Protein AF-A0A1J7IXM6-F1 (afdb_monomer)

Mean predicted aligned error: 15.99 Å

Radius of gyration: 27.4 Å; Cα contacts (8 Å, |Δi|>4): 32; chains: 1; bounding box: 48×81×47 Å

Nearest PDB structures (foldseek):
  1lrz-assembly1_A  TM=9.694E-01  e=2.453E-01  Staphylococcus aureus

Foldseek 3Di:
DDDDDDDDDDPPDPDPPPPPPDDPVPPVCDLVNLVVVLVVLVVVLVVLVVCCVVVPDDPVSVVSNVVSVVSNVVSVVVSVVNVD

pLDDT: mean 73.06, std 17.32, range [39.91, 93.62]

Structure (mmCIF, N/CA/C/O backbone):
data_AF-A0A1J7IXM6-F1
#
_entry.id   AF-A0A1J7IXM6-F1
#
loop_
_atom_site.group_PDB
_atom_site.id
_atom_site.type_symbol
_atom_site.label_atom_id
_atom_site.label_alt_id
_atom_site.label_comp_id
_atom_site.label_asym_id
_atom_site.label_entity_id
_atom_site.label_seq_id
_atom_site.pdbx_PDB_ins_code
_atom_site.Cartn_x
_atom_site.Cartn_y
_atom_site.Cartn_z
_atom_site.occupancy
_atom_site.B_iso_or_equiv
_atom_site.auth_seq_id
_atom_site.auth_comp_id
_atom_site.auth_asym_id
_atom_site.auth_atom_id
_atom_site.pdbx_PDB_model_num
ATOM 1 N N . MET A 1 1 ? 34.137 71.166 -17.129 1.00 46.62 1 MET A N 1
ATOM 2 C CA . MET A 1 1 ? 34.205 70.287 -15.945 1.00 46.62 1 MET A CA 1
ATOM 3 C C . MET A 1 1 ? 34.445 68.877 -16.454 1.00 46.62 1 MET A C 1
ATOM 5 O O . MET A 1 1 ? 33.763 68.480 -17.391 1.00 46.62 1 MET A O 1
ATOM 9 N N . SER A 1 2 ? 35.466 68.200 -15.935 1.00 47.66 2 SER A N 1
ATOM 10 C CA . SER A 1 2 ? 35.752 66.777 -16.165 1.00 47.66 2 SER A CA 1
ATOM 11 C C . SER A 1 2 ? 34.636 65.898 -15.584 1.00 47.66 2 SER A C 1
ATOM 13 O O . SER A 1 2 ? 34.027 66.310 -14.603 1.00 47.66 2 SER A O 1
ATOM 15 N N . ASP A 1 3 ? 34.339 64.733 -16.177 1.00 43.38 3 ASP A N 1
ATOM 16 C CA . ASP A 1 3 ? 34.731 63.425 -15.612 1.00 43.38 3 ASP A CA 1
ATOM 17 C C . ASP A 1 3 ? 34.104 62.199 -16.325 1.00 43.38 3 ASP A C 1
ATOM 19 O O . ASP A 1 3 ? 32.899 62.092 -16.515 1.00 43.38 3 ASP A O 1
ATOM 23 N N . SER A 1 4 ? 34.996 61.273 -16.696 1.00 47.38 4 SER A N 1
ATOM 24 C CA . SER A 1 4 ? 34.987 59.818 -16.449 1.00 47.38 4 SER A CA 1
ATOM 25 C C . SER A 1 4 ? 33.773 58.908 -16.756 1.00 47.38 4 SER A C 1
ATOM 27 O O . SER A 1 4 ? 32.848 58.755 -15.970 1.00 47.38 4 SER A O 1
ATOM 29 N N . LYS A 1 5 ? 33.914 58.142 -17.853 1.00 51.31 5 LYS A N 1
ATOM 30 C CA . LYS A 1 5 ? 34.123 56.666 -17.928 1.00 51.31 5 LYS A CA 1
ATOM 31 C C . LYS A 1 5 ? 33.429 55.742 -16.890 1.00 51.31 5 LYS A C 1
ATOM 33 O O . LYS A 1 5 ? 33.888 55.720 -15.755 1.00 51.31 5 LYS A O 1
ATOM 38 N N . LYS A 1 6 ? 32.503 54.863 -17.342 1.00 58.53 6 LYS A N 1
ATOM 39 C CA . LYS A 1 6 ? 32.263 53.429 -16.954 1.00 58.53 6 LYS A CA 1
ATOM 40 C C . LYS A 1 6 ? 31.403 52.758 -18.057 1.00 58.53 6 LYS A C 1
ATOM 42 O O . LYS A 1 6 ? 30.294 53.215 -18.290 1.00 58.53 6 LYS A O 1
ATOM 47 N N . THR A 1 7 ? 31.951 52.005 -19.015 1.00 53.56 7 THR A N 1
ATOM 48 C CA . THR A 1 7 ? 32.099 50.527 -19.089 1.00 53.56 7 THR A CA 1
ATOM 49 C C . THR A 1 7 ? 30.989 49.661 -18.482 1.00 53.56 7 THR A C 1
ATOM 51 O O . THR A 1 7 ? 30.714 49.762 -17.292 1.00 53.56 7 THR A O 1
ATOM 54 N N . ASP A 1 8 ? 30.529 48.742 -19.340 1.00 49.75 8 ASP A N 1
ATOM 55 C CA . ASP A 1 8 ? 30.051 47.376 -19.096 1.00 49.75 8 ASP A CA 1
ATOM 56 C C . ASP A 1 8 ? 28.715 47.129 -18.384 1.00 49.75 8 ASP A C 1
ATOM 58 O O . ASP A 1 8 ? 28.571 47.348 -17.189 1.00 49.75 8 ASP A O 1
ATOM 62 N N . HIS A 1 9 ? 27.761 46.573 -19.138 1.00 50.25 9 HIS A N 1
ATOM 63 C CA . HIS A 1 9 ? 27.263 45.224 -18.859 1.00 50.25 9 HIS A CA 1
ATOM 64 C C . HIS A 1 9 ? 26.685 44.618 -20.146 1.00 50.25 9 HIS A C 1
ATOM 66 O O . HIS A 1 9 ? 25.605 44.973 -20.618 1.00 50.25 9 HIS A O 1
ATOM 72 N N . GLU A 1 10 ? 27.508 43.760 -20.743 1.00 49.94 10 GLU A N 1
ATOM 73 C CA . GLU A 1 10 ? 27.163 42.535 -21.462 1.00 49.94 10 GLU A CA 1
ATOM 74 C C . GLU A 1 10 ? 25.698 42.362 -21.907 1.00 49.94 10 GLU A C 1
ATOM 76 O O . GLU A 1 10 ? 24.824 41.920 -21.159 1.00 49.94 10 GLU A O 1
ATOM 81 N N . LYS A 1 11 ? 25.467 42.543 -23.214 1.00 49.72 11 LYS A N 1
ATOM 82 C CA . LYS A 1 11 ? 24.487 41.720 -23.932 1.00 49.72 11 LYS A CA 1
ATOM 83 C C . LYS A 1 11 ? 25.043 40.298 -23.996 1.00 49.72 11 LYS A C 1
ATOM 85 O O . LYS A 1 11 ? 25.665 39.915 -24.984 1.00 49.72 11 LYS A O 1
ATOM 90 N N . GLY A 1 12 ? 24.840 39.549 -22.915 1.00 39.91 12 GLY A N 1
ATOM 91 C CA . GLY A 1 12 ? 25.074 38.114 -22.860 1.00 39.91 12 GLY A CA 1
ATOM 92 C C . GLY A 1 12 ? 24.170 37.425 -23.871 1.00 39.91 12 GLY A C 1
ATOM 93 O O . GLY A 1 12 ? 22.991 37.197 -23.623 1.00 39.91 12 GLY A O 1
ATOM 94 N N . ASN A 1 13 ? 24.741 37.165 -25.039 1.00 44.72 13 ASN A N 1
ATOM 95 C CA . ASN A 1 13 ? 24.264 36.234 -26.041 1.00 44.72 13 ASN A CA 1
ATOM 96 C C . ASN A 1 13 ? 24.072 34.874 -25.344 1.00 44.72 13 ASN A C 1
ATOM 98 O O . ASN A 1 13 ? 25.078 34.307 -24.907 1.00 44.72 13 ASN A O 1
ATOM 102 N N . PRO A 1 14 ? 22.852 34.329 -25.182 1.00 47.06 14 PRO A N 1
ATOM 103 C CA . PRO A 1 14 ? 22.735 32.945 -24.771 1.00 47.06 14 PRO A CA 1
ATOM 104 C C . PRO A 1 14 ? 23.159 32.096 -25.969 1.00 47.06 14 PRO A C 1
ATOM 106 O O . PRO A 1 14 ? 22.383 31.798 -26.874 1.00 47.06 14 PRO A O 1
ATOM 109 N N . GLN A 1 15 ? 24.450 31.778 -25.984 1.00 52.97 15 GLN A N 1
ATOM 110 C CA . GLN A 1 15 ? 25.030 30.694 -26.749 1.00 52.97 15 GLN A CA 1
ATOM 111 C C . GLN A 1 15 ? 24.183 29.435 -26.496 1.00 52.97 15 GLN A C 1
ATOM 113 O O . GLN A 1 15 ? 23.979 29.082 -25.332 1.00 52.97 15 GLN A O 1
ATOM 118 N N . PRO A 1 16 ? 23.676 28.751 -27.535 1.00 48.66 16 PRO A N 1
ATOM 119 C CA . PRO A 1 16 ? 23.130 27.421 -27.356 1.00 48.66 16 PRO A CA 1
ATOM 120 C C . PRO A 1 16 ? 24.316 26.501 -27.065 1.00 48.66 16 PRO A C 1
ATOM 122 O O . PRO A 1 16 ? 25.066 26.126 -27.962 1.00 48.66 16 PRO A O 1
ATOM 12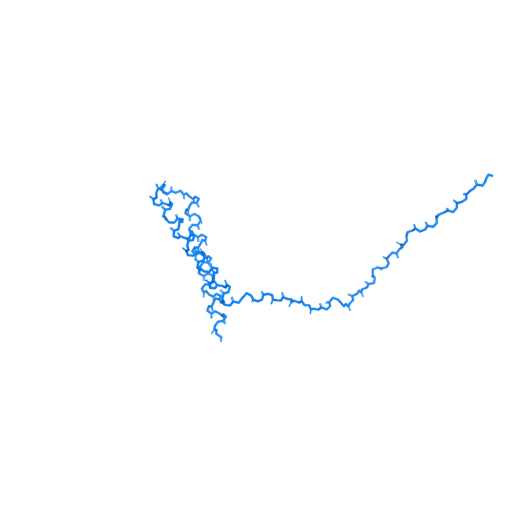5 N N . THR A 1 17 ? 24.541 26.170 -25.797 1.00 54.88 17 THR A N 1
ATOM 126 C CA . THR A 1 17 ? 25.341 24.997 -25.449 1.00 54.88 17 THR A CA 1
ATOM 127 C C . THR A 1 17 ? 24.493 23.761 -25.731 1.00 54.88 17 THR A C 1
ATOM 129 O O . THR A 1 17 ? 23.888 23.166 -24.840 1.00 54.88 17 THR A O 1
ATOM 132 N N . GLU A 1 18 ? 24.444 23.388 -27.011 1.00 56.25 18 GLU A N 1
ATOM 133 C CA . GLU A 1 18 ? 24.190 22.022 -27.467 1.00 56.25 18 GLU A CA 1
ATOM 134 C C . GLU A 1 18 ? 25.318 21.121 -26.957 1.00 56.25 18 GLU A C 1
ATOM 136 O O . GLU A 1 18 ? 26.175 20.732 -27.722 1.00 56.25 18 GLU A O 1
ATOM 141 N N . ASP A 1 19 ? 25.375 20.877 -25.649 1.00 50.78 19 ASP A N 1
ATOM 142 C CA . ASP A 1 19 ? 26.186 19.821 -25.029 1.00 50.78 19 ASP A CA 1
ATOM 143 C C . ASP A 1 19 ? 25.827 19.701 -23.537 1.00 50.78 19 ASP A C 1
ATOM 145 O O . ASP A 1 19 ? 26.671 19.470 -22.672 1.00 50.78 19 ASP A O 1
ATOM 149 N N . GLN A 1 20 ? 24.532 19.770 -23.195 1.00 47.28 20 GLN A N 1
ATOM 150 C CA . GLN A 1 20 ? 24.059 18.958 -22.070 1.00 47.28 20 GLN A CA 1
ATOM 151 C C . GLN A 1 20 ? 23.929 17.525 -22.564 1.00 47.28 20 GLN A C 1
ATOM 153 O O . GLN A 1 20 ? 22.850 16.998 -22.833 1.00 47.28 20 GLN A O 1
ATOM 158 N N . LYS A 1 21 ? 25.119 16.942 -22.725 1.00 46.69 21 LYS A N 1
ATOM 159 C CA . LYS A 1 21 ? 25.434 15.531 -22.603 1.00 46.69 21 LYS A CA 1
ATOM 160 C C . LYS A 1 21 ? 24.358 14.862 -21.765 1.00 46.69 21 LYS A C 1
ATOM 162 O O . LYS A 1 21 ? 24.277 15.076 -20.558 1.00 46.69 21 LYS A O 1
ATOM 167 N N . GLY A 1 22 ? 23.526 14.078 -22.441 1.00 50.19 22 GLY A N 1
ATOM 168 C CA . GLY A 1 22 ? 22.598 13.189 -21.787 1.00 50.19 22 GLY A CA 1
ATOM 169 C C . GLY A 1 22 ? 23.368 12.339 -20.789 1.00 50.19 22 GLY A C 1
ATOM 170 O O . GLY A 1 22 ? 24.107 11.435 -21.162 1.00 50.19 22 GLY A O 1
ATOM 171 N N . THR A 1 23 ? 23.174 12.626 -19.516 1.00 49.62 23 THR A N 1
ATOM 172 C CA . THR A 1 23 ? 22.989 11.578 -18.534 1.00 49.62 23 THR A CA 1
ATOM 173 C C . THR A 1 23 ? 21.608 11.834 -17.962 1.00 49.62 23 THR A C 1
ATOM 175 O O . THR A 1 23 ? 21.394 12.514 -16.966 1.00 49.62 23 THR A O 1
ATOM 178 N N . LYS A 1 24 ? 20.609 11.266 -18.645 1.00 50.22 24 LYS A N 1
ATOM 179 C CA . LYS A 1 24 ? 19.565 10.597 -17.884 1.00 50.22 24 LYS A CA 1
ATOM 180 C C . LYS A 1 24 ? 20.313 9.551 -17.064 1.00 50.22 24 LYS A C 1
ATOM 182 O O . LYS A 1 24 ? 20.470 8.419 -17.518 1.00 50.22 24 LYS A O 1
ATOM 187 N N . ASP A 1 25 ? 20.833 9.956 -15.911 1.00 52.59 25 ASP A N 1
ATOM 188 C CA . ASP A 1 25 ? 21.072 9.045 -14.811 1.00 52.59 25 ASP A CA 1
ATOM 189 C C . ASP A 1 25 ? 19.668 8.594 -14.421 1.00 52.59 25 ASP A C 1
ATOM 191 O O . ASP A 1 25 ? 18.980 9.162 -13.578 1.00 52.59 25 ASP A O 1
ATOM 195 N N . HIS A 1 26 ? 19.160 7.651 -15.214 1.00 55.19 26 HIS A N 1
ATOM 196 C CA . HIS A 1 26 ? 18.097 6.777 -14.804 1.00 55.19 26 HIS A CA 1
ATOM 197 C C . HIS A 1 26 ? 18.698 6.029 -13.618 1.00 55.19 26 HIS A C 1
ATOM 199 O O . HIS A 1 26 ? 19.274 4.956 -13.809 1.00 55.19 26 HIS A O 1
ATOM 205 N N . ASP A 1 27 ? 18.585 6.614 -12.421 1.00 56.88 27 ASP A N 1
ATOM 206 C CA . ASP A 1 27 ? 18.521 5.866 -11.169 1.00 56.88 27 ASP A CA 1
ATOM 207 C C . ASP A 1 27 ? 17.331 4.925 -11.338 1.00 56.88 27 ASP A C 1
ATOM 209 O O . ASP A 1 27 ? 16.173 5.219 -11.038 1.00 56.88 27 ASP A O 1
ATOM 213 N N . SER A 1 28 ? 17.618 3.833 -12.036 1.00 64.56 28 SER A N 1
ATOM 214 C CA . SER A 1 28 ? 16.682 2.778 -12.328 1.00 64.56 28 SER A CA 1
ATOM 215 C C . SER A 1 28 ? 16.543 2.083 -10.999 1.00 64.56 28 SER A C 1
ATOM 217 O O . SER A 1 28 ? 17.458 1.363 -10.604 1.00 64.56 28 SER A O 1
ATOM 219 N N . ILE A 1 29 ? 15.450 2.383 -10.296 1.00 71.31 29 ILE A N 1
ATOM 220 C CA . ILE A 1 29 ? 15.155 1.787 -9.000 1.00 71.31 29 ILE A CA 1
ATOM 221 C C . ILE A 1 29 ? 15.320 0.279 -9.159 1.00 71.31 29 ILE A C 1
ATOM 223 O O . ILE A 1 29 ? 14.649 -0.365 -9.972 1.00 71.31 29 ILE A O 1
ATOM 227 N N . THR A 1 30 ? 16.291 -0.261 -8.439 1.00 80.75 30 THR A N 1
ATOM 228 C CA . THR A 1 30 ? 16.664 -1.661 -8.551 1.00 80.75 30 THR A CA 1
ATOM 229 C C . THR A 1 30 ? 15.576 -2.531 -7.921 1.00 80.75 30 THR A C 1
ATOM 231 O O . THR A 1 30 ? 14.871 -2.101 -7.002 1.00 80.75 30 THR A O 1
ATOM 234 N N . PRO A 1 31 ? 15.436 -3.796 -8.350 1.00 77.19 31 PRO A N 1
ATOM 235 C CA . PRO A 1 31 ? 14.510 -4.730 -7.712 1.00 77.19 31 PRO A CA 1
ATOM 236 C C . PRO A 1 31 ? 14.742 -4.876 -6.200 1.00 77.19 31 PRO A C 1
ATOM 238 O O . PRO A 1 31 ? 13.795 -5.134 -5.454 1.00 77.19 31 PRO A O 1
ATOM 241 N N . ASP A 1 32 ? 15.985 -4.695 -5.748 1.00 81.19 32 ASP A N 1
ATOM 242 C CA . ASP A 1 32 ? 16.357 -4.722 -4.335 1.00 81.19 32 ASP A CA 1
ATOM 243 C C . ASP A 1 32 ? 15.840 -3.482 -3.595 1.00 81.19 32 ASP A C 1
ATOM 245 O O . ASP A 1 32 ? 15.267 -3.613 -2.515 1.00 81.19 32 ASP A O 1
ATOM 249 N N . GLU A 1 33 ? 15.941 -2.292 -4.193 1.00 83.12 33 GLU A N 1
ATOM 250 C CA . GLU A 1 33 ? 15.357 -1.060 -3.646 1.00 83.12 33 GLU A CA 1
ATOM 251 C C . GLU A 1 33 ? 13.830 -1.127 -3.575 1.00 83.12 33 GLU A C 1
ATOM 253 O O . GLU A 1 33 ? 13.250 -0.768 -2.547 1.00 83.12 33 GLU A O 1
ATOM 258 N N . LEU A 1 34 ? 13.175 -1.673 -4.604 1.00 82.69 34 LEU A N 1
ATOM 259 C CA . LEU A 1 34 ? 11.730 -1.922 -4.577 1.00 82.69 34 LEU A CA 1
ATOM 260 C C . LEU A 1 34 ? 11.352 -2.934 -3.486 1.00 82.69 34 LEU A C 1
ATOM 262 O O . LEU A 1 34 ? 10.353 -2.755 -2.789 1.00 82.69 34 LEU A O 1
ATOM 266 N N . SER A 1 35 ? 12.161 -3.980 -3.295 1.00 82.25 35 SER A N 1
ATOM 267 C CA . SER A 1 35 ? 11.935 -4.987 -2.248 1.00 82.25 35 SER A CA 1
ATOM 268 C C . SER A 1 35 ? 12.115 -4.394 -0.846 1.00 82.25 35 SER A C 1
ATOM 270 O O . SER A 1 35 ? 11.304 -4.656 0.042 1.00 82.25 35 SER A O 1
ATOM 272 N N . MET A 1 36 ? 13.128 -3.544 -0.644 1.00 88.62 36 MET A N 1
ATOM 273 C CA . MET A 1 36 ? 13.324 -2.813 0.612 1.00 88.62 36 MET A CA 1
ATOM 274 C C . MET A 1 36 ? 12.157 -1.864 0.897 1.00 88.62 36 MET A C 1
ATOM 276 O O . MET A 1 36 ? 11.636 -1.859 2.014 1.00 88.62 36 MET A O 1
ATOM 280 N N . ALA A 1 37 ? 11.705 -1.110 -0.109 1.00 86.94 37 ALA A N 1
ATOM 281 C CA . ALA A 1 37 ? 10.530 -0.253 0.010 1.00 86.94 37 ALA A CA 1
ATOM 282 C C . ALA A 1 37 ? 9.290 -1.075 0.392 1.00 86.94 37 ALA A C 1
ATOM 284 O O . ALA A 1 37 ? 8.586 -0.721 1.337 1.00 86.94 37 ALA A O 1
ATOM 285 N N . GLN A 1 38 ? 9.064 -2.220 -0.260 1.00 86.88 38 GLN A N 1
ATOM 286 C CA . GLN A 1 38 ? 7.951 -3.117 0.052 1.00 86.88 38 GLN A CA 1
ATOM 287 C C . GLN A 1 38 ? 7.958 -3.561 1.524 1.00 86.88 38 GLN A C 1
ATOM 289 O O . GLN A 1 38 ? 6.913 -3.558 2.176 1.00 86.88 38 GLN A O 1
ATOM 294 N N . GLU A 1 39 ? 9.120 -3.921 2.071 1.00 90.56 39 GLU A N 1
ATOM 295 C CA . GLU A 1 39 ? 9.243 -4.318 3.479 1.00 90.56 39 GLU A CA 1
ATOM 296 C C . GLU A 1 39 ? 8.975 -3.156 4.447 1.00 90.56 39 GLU A C 1
ATOM 298 O O . GLU A 1 39 ? 8.349 -3.361 5.491 1.00 90.56 39 GLU A O 1
ATOM 303 N N . ILE A 1 40 ? 9.386 -1.933 4.099 1.00 92.12 40 ILE A N 1
ATOM 304 C CA . ILE A 1 40 ? 9.064 -0.724 4.872 1.00 92.12 40 ILE A CA 1
ATOM 305 C C . ILE A 1 40 ? 7.548 -0.498 4.874 1.00 92.12 40 ILE A C 1
ATOM 307 O O . ILE A 1 40 ? 6.938 -0.428 5.940 1.00 92.12 40 ILE A O 1
ATOM 311 N N . PHE A 1 41 ? 6.910 -0.495 3.702 1.00 89.00 41 PHE A N 1
ATOM 312 C CA . PHE A 1 41 ? 5.465 -0.286 3.592 1.00 89.00 41 PHE A CA 1
ATOM 313 C C . PHE A 1 41 ? 4.644 -1.385 4.279 1.00 89.00 41 PHE A C 1
ATOM 315 O O . PHE A 1 41 ? 3.592 -1.100 4.855 1.00 89.00 41 PHE A O 1
ATOM 322 N N . LYS A 1 42 ? 5.120 -2.639 4.285 1.00 90.25 42 LYS A N 1
ATOM 323 C CA . LYS A 1 42 ? 4.492 -3.725 5.058 1.00 90.25 42 LYS A CA 1
ATOM 324 C C . LYS A 1 42 ? 4.532 -3.450 6.559 1.00 90.25 42 LYS A C 1
ATOM 326 O O . LYS A 1 42 ? 3.517 -3.648 7.226 1.00 90.25 42 LYS A O 1
ATOM 331 N N . LYS A 1 43 ? 5.674 -3.007 7.095 1.00 93.62 43 LYS A N 1
ATOM 332 C CA . LYS A 1 43 ? 5.800 -2.663 8.522 1.00 93.62 43 LYS A CA 1
ATOM 333 C C . LYS A 1 43 ? 4.869 -1.514 8.893 1.00 93.62 43 LYS A C 1
ATOM 335 O O . LYS A 1 43 ? 4.099 -1.651 9.841 1.00 93.62 43 LYS A O 1
ATOM 340 N N . ASP A 1 44 ? 4.861 -0.457 8.088 1.00 89.44 44 ASP A N 1
ATOM 341 C CA . ASP A 1 44 ? 3.978 0.696 8.272 1.00 89.44 44 ASP A CA 1
ATOM 342 C C . ASP A 1 44 ? 2.495 0.305 8.228 1.00 89.44 44 ASP A C 1
ATOM 344 O O . ASP A 1 44 ? 1.692 0.800 9.020 1.00 89.44 44 ASP A O 1
ATOM 348 N N . LEU A 1 45 ? 2.116 -0.615 7.334 1.00 90.19 45 LEU A N 1
ATOM 349 C CA . LEU A 1 45 ? 0.748 -1.125 7.253 1.00 90.19 45 LEU A CA 1
ATOM 350 C C . LEU A 1 45 ? 0.360 -1.903 8.514 1.00 90.19 45 LEU A C 1
ATOM 352 O O . LEU A 1 45 ? -0.748 -1.731 9.023 1.00 90.19 45 LEU A O 1
ATOM 356 N N . VAL A 1 46 ? 1.257 -2.7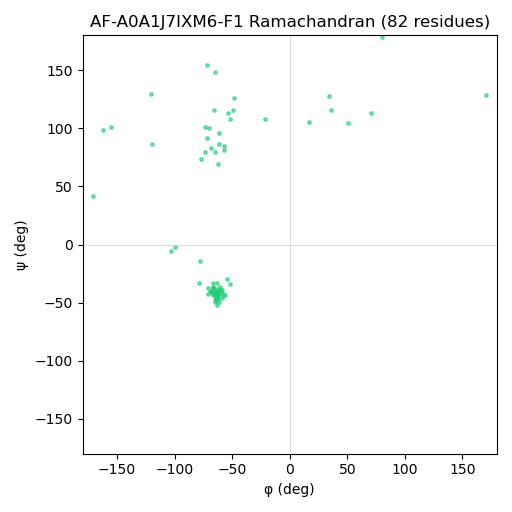48 9.026 1.00 92.12 46 VAL A N 1
ATOM 357 C CA . VAL A 1 46 ? 1.032 -3.489 10.275 1.00 92.12 46 VAL A CA 1
ATOM 358 C C . VAL A 1 46 ? 0.869 -2.528 11.451 1.00 92.12 46 VAL A C 1
ATOM 360 O O . VAL A 1 46 ? -0.045 -2.709 12.258 1.00 92.12 46 VAL A O 1
ATOM 363 N N . GLU A 1 47 ? 1.695 -1.486 11.526 1.00 89.88 47 GLU A N 1
ATOM 364 C CA . GLU A 1 47 ? 1.598 -0.467 12.570 1.00 89.88 47 GLU A CA 1
ATOM 365 C C . GLU A 1 47 ? 0.285 0.322 12.473 1.00 89.88 47 GLU A C 1
ATOM 367 O O . GLU A 1 47 ? -0.432 0.446 13.466 1.00 89.88 47 GLU A O 1
ATOM 372 N N . ALA A 1 48 ? -0.096 0.777 11.275 1.00 85.75 48 ALA A N 1
ATOM 373 C CA . ALA A 1 48 ? -1.354 1.491 11.055 1.00 85.75 48 ALA A CA 1
ATOM 374 C C . ALA A 1 48 ? -2.583 0.628 11.402 1.00 85.75 48 ALA A C 1
ATOM 376 O O . ALA A 1 48 ? -3.537 1.117 12.007 1.00 85.75 48 ALA A O 1
ATOM 377 N N . LEU A 1 49 ? -2.552 -0.673 11.090 1.00 86.56 49 LEU A N 1
ATOM 378 C CA . LEU A 1 49 ? -3.600 -1.623 11.485 1.00 86.56 49 LEU A CA 1
ATOM 379 C C . LEU A 1 49 ? -3.654 -1.835 13.003 1.00 86.56 49 LEU A C 1
ATOM 381 O O . LEU A 1 49 ? -4.742 -1.987 13.562 1.00 86.56 49 LEU A O 1
ATOM 385 N N . ALA A 1 50 ? -2.505 -1.859 13.680 1.00 88.00 50 ALA A N 1
ATOM 386 C CA . ALA A 1 50 ? -2.452 -1.934 15.137 1.00 88.00 50 ALA A CA 1
ATOM 387 C C . ALA A 1 50 ? -3.035 -0.663 15.778 1.00 88.00 50 ALA A C 1
ATOM 389 O O . ALA A 1 50 ? -3.855 -0.772 16.689 1.00 88.00 50 ALA A O 1
ATOM 390 N N . GLN A 1 51 ? -2.699 0.514 15.238 1.00 83.56 51 GLN A N 1
ATOM 391 C CA . GLN A 1 51 ? -3.248 1.806 15.664 1.00 83.56 51 GLN A CA 1
ATOM 392 C C . GLN A 1 51 ? -4.768 1.884 15.449 1.00 83.56 51 GLN A C 1
ATOM 394 O O . GLN A 1 51 ? -5.494 2.296 16.352 1.00 83.56 51 GLN A O 1
ATOM 399 N N . GLN A 1 52 ? -5.282 1.409 14.306 1.00 82.75 52 GLN A N 1
ATOM 400 C CA . GLN A 1 52 ? -6.729 1.326 14.052 1.00 82.75 52 GLN A CA 1
ATOM 401 C C . GLN A 1 52 ? -7.441 0.450 15.096 1.00 82.75 52 GLN A C 1
ATOM 403 O O . GLN A 1 52 ? -8.540 0.766 15.547 1.00 82.75 52 GLN A O 1
ATOM 408 N N . LYS A 1 53 ? -6.819 -0.664 15.502 1.00 78.88 53 LYS A N 1
ATOM 409 C CA . LYS A 1 53 ? -7.384 -1.564 16.518 1.00 78.88 53 LYS A CA 1
ATOM 410 C C . LYS A 1 53 ? -7.361 -0.957 17.919 1.00 78.88 53 LYS A C 1
ATOM 412 O O . LYS A 1 53 ? -8.302 -1.186 18.673 1.00 78.88 53 LYS A O 1
ATOM 417 N N . SER A 1 54 ? -6.312 -0.215 18.277 1.00 76.81 54 SER A N 1
ATOM 418 C CA . SER A 1 54 ? -6.178 0.395 19.607 1.00 76.81 54 SER A CA 1
ATOM 419 C C . SER A 1 54 ? -6.998 1.672 19.777 1.00 76.81 54 SER A C 1
ATOM 421 O O . SER A 1 54 ? -7.469 1.949 20.876 1.00 76.81 54 SER A O 1
ATOM 423 N N . SER A 1 55 ? -7.158 2.452 18.707 1.00 74.12 55 SER A N 1
ATOM 424 C CA . SER A 1 55 ? -7.789 3.777 18.743 1.00 74.12 55 SER A CA 1
ATOM 425 C C . SER A 1 55 ? -9.221 3.792 18.201 1.00 74.12 55 SER A C 1
ATOM 427 O O . SER A 1 55 ? -9.894 4.815 18.301 1.00 74.12 55 SER A O 1
ATOM 429 N N . GLY 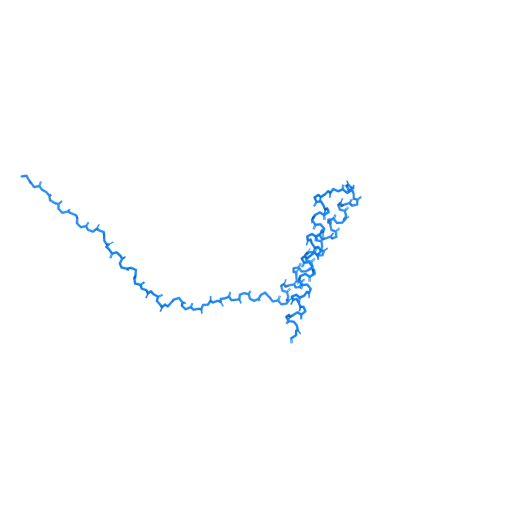A 1 56 ? -9.705 2.671 17.656 1.00 69.81 56 GLY A N 1
ATOM 430 C CA . GLY A 1 56 ? -10.959 2.610 16.909 1.00 69.81 56 GLY A CA 1
ATOM 431 C C . GLY A 1 56 ? -10.807 3.109 15.466 1.0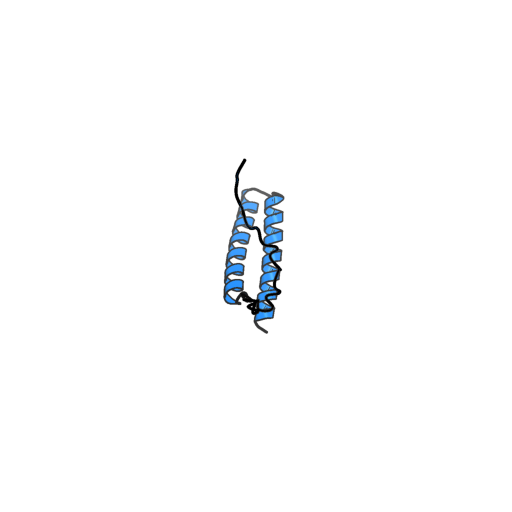0 69.81 56 GLY A C 1
ATOM 432 O O . GLY A 1 56 ? -9.729 3.514 15.027 1.00 69.81 56 GLY A O 1
ATOM 433 N N . SER A 1 57 ? -11.902 3.058 14.703 1.00 65.44 57 SER A N 1
ATOM 434 C CA . SER A 1 57 ? -11.937 3.594 13.338 1.00 65.44 57 SER A CA 1
ATOM 435 C C . SER A 1 57 ? -11.771 5.119 13.375 1.00 65.44 57 SER A C 1
ATOM 437 O O . SER A 1 57 ? -12.603 5.835 13.930 1.00 65.44 57 SER A O 1
ATOM 439 N N . ASN A 1 58 ? -10.672 5.602 12.791 1.00 80.81 58 ASN A N 1
ATOM 440 C CA . ASN A 1 58 ? -10.440 7.007 12.473 1.00 80.81 58 ASN A CA 1
ATOM 441 C C . ASN A 1 58 ? -10.236 7.104 10.956 1.00 80.81 58 ASN A C 1
ATOM 443 O O . ASN A 1 58 ? -9.409 6.376 10.398 1.00 80.81 58 ASN A O 1
ATOM 447 N N . ALA A 1 59 ? -10.959 8.018 10.307 1.00 86.12 59 ALA A N 1
ATOM 448 C CA . ALA A 1 59 ? -10.889 8.263 8.870 1.00 86.12 59 ALA A CA 1
ATOM 449 C C . ALA A 1 59 ? -9.450 8.501 8.370 1.00 86.12 59 ALA A C 1
ATOM 451 O O . ALA A 1 59 ? -9.099 8.069 7.275 1.00 86.12 59 ALA A O 1
ATOM 452 N N . GLU A 1 60 ? -8.592 9.127 9.180 1.00 85.50 60 GLU A N 1
ATOM 453 C CA . GLU A 1 60 ? -7.183 9.351 8.828 1.00 85.50 60 GLU A CA 1
ATOM 454 C C . GLU A 1 60 ? -6.371 8.049 8.790 1.00 85.50 60 GLU A C 1
ATOM 456 O O . GLU A 1 60 ? -5.572 7.831 7.875 1.00 85.50 60 GLU A O 1
ATOM 461 N N . ILE A 1 61 ? -6.598 7.150 9.753 1.00 83.50 61 ILE A N 1
ATOM 462 C CA . ILE A 1 61 ? -5.921 5.848 9.815 1.00 83.50 61 ILE A CA 1
ATOM 463 C C . ILE A 1 61 ? -6.410 4.959 8.666 1.00 83.50 61 ILE A C 1
ATOM 465 O O . ILE A 1 61 ? -5.609 4.295 8.010 1.00 83.50 61 ILE A O 1
ATOM 469 N N . GLU A 1 62 ? -7.707 4.996 8.361 1.00 87.62 62 GLU A N 1
ATOM 470 C CA . GLU A 1 62 ? -8.285 4.266 7.230 1.00 87.62 62 GLU A CA 1
ATOM 471 C C . GLU A 1 62 ? -7.750 4.763 5.884 1.00 87.62 62 GLU A C 1
ATOM 473 O O . GLU A 1 62 ? -7.378 3.949 5.034 1.00 87.62 62 GLU A O 1
ATOM 478 N N . ALA A 1 63 ? -7.621 6.082 5.709 1.00 89.69 63 ALA A N 1
ATOM 479 C CA . ALA A 1 63 ? -6.997 6.672 4.529 1.00 89.69 63 ALA A CA 1
ATOM 480 C C . ALA A 1 63 ? -5.524 6.251 4.394 1.00 89.69 63 ALA A C 1
ATOM 482 O O . ALA A 1 63 ? -5.083 5.890 3.299 1.00 89.69 63 ALA A O 1
ATOM 483 N N . ARG A 1 64 ? -4.768 6.224 5.504 1.00 86.31 64 ARG A N 1
ATOM 484 C CA . ARG A 1 64 ? -3.373 5.751 5.513 1.00 86.31 64 ARG A CA 1
ATOM 485 C C . ARG A 1 64 ? -3.276 4.273 5.133 1.00 86.31 64 ARG A C 1
ATOM 487 O O . ARG A 1 64 ? -2.447 3.918 4.302 1.00 86.31 64 AR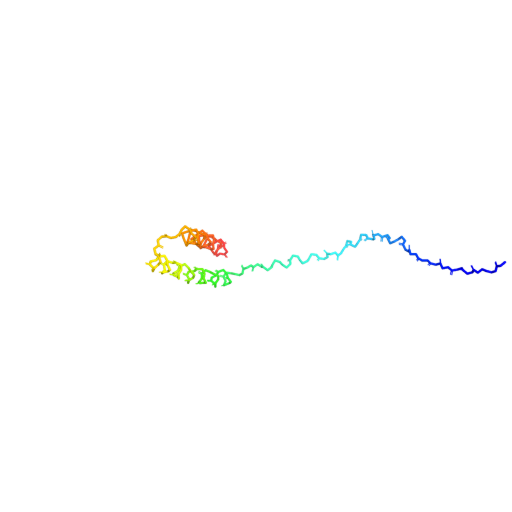G A O 1
ATOM 494 N N . ILE A 1 65 ? -4.151 3.421 5.666 1.00 89.75 65 ILE A N 1
ATOM 495 C CA . ILE A 1 65 ? -4.212 1.990 5.321 1.00 89.75 65 ILE A CA 1
ATOM 496 C C . ILE A 1 65 ? -4.548 1.793 3.838 1.00 89.75 65 ILE A C 1
ATOM 498 O O . ILE A 1 65 ? -3.922 0.966 3.174 1.00 89.75 65 ILE A O 1
ATOM 502 N N . ALA A 1 66 ? -5.519 2.538 3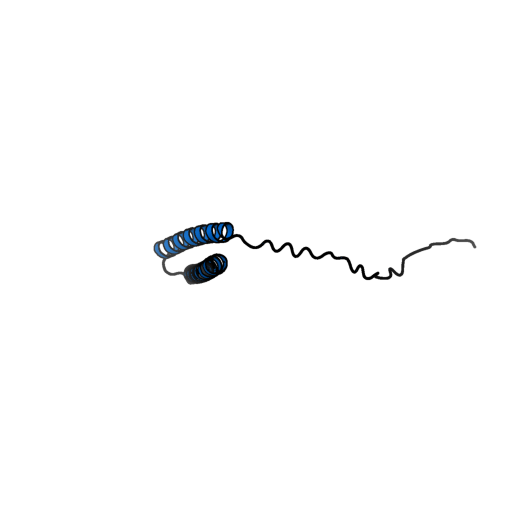.302 1.00 92.06 66 ALA A N 1
ATOM 503 C CA . ALA A 1 66 ? -5.892 2.458 1.890 1.00 92.06 66 ALA A CA 1
ATOM 504 C C .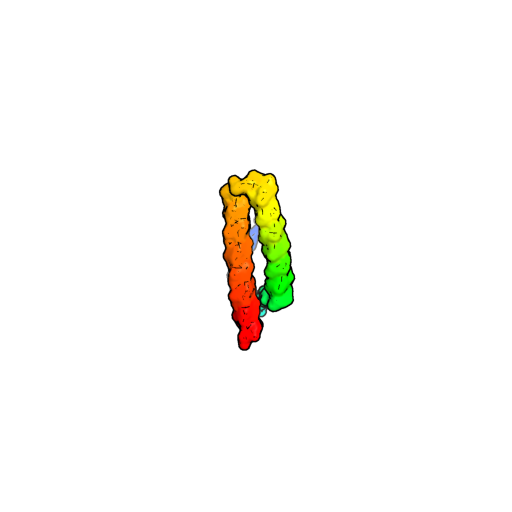 ALA A 1 66 ? -4.735 2.881 0.971 1.00 92.06 66 ALA A C 1
ATOM 506 O O . ALA A 1 66 ? -4.445 2.197 -0.011 1.00 92.06 66 ALA A O 1
ATOM 507 N N . LYS A 1 67 ? -4.031 3.961 1.329 1.00 93.06 67 LYS A N 1
ATOM 508 C CA . LYS A 1 67 ? -2.843 4.425 0.606 1.00 93.06 67 LYS A CA 1
ATOM 509 C C . LYS A 1 67 ? -1.729 3.373 0.611 1.00 93.06 67 LYS A C 1
ATOM 511 O O . LYS A 1 67 ? -1.253 3.005 -0.458 1.00 93.06 67 LYS A O 1
ATOM 516 N N . LEU A 1 68 ? -1.390 2.826 1.780 1.00 90.31 68 LEU A N 1
ATOM 517 C CA . LEU A 1 68 ? -0.347 1.800 1.923 1.00 90.31 68 LEU A CA 1
ATOM 518 C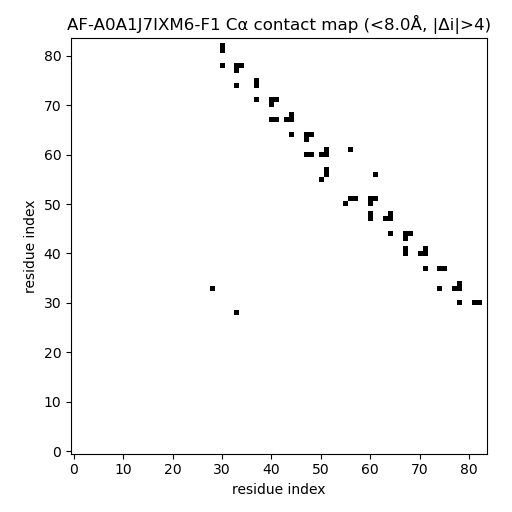 C . LEU A 1 68 ? -0.666 0.524 1.130 1.00 90.31 68 LEU A C 1
ATOM 520 O O . LEU A 1 68 ? 0.226 -0.083 0.542 1.00 90.31 68 LEU A O 1
ATOM 524 N N . LYS A 1 69 ? -1.942 0.123 1.062 1.00 91.25 69 LYS A N 1
ATOM 525 C CA . LYS A 1 69 ? -2.374 -1.011 0.228 1.00 91.25 69 LYS A CA 1
ATOM 526 C C . LYS A 1 69 ? -2.153 -0.754 -1.263 1.00 91.25 69 LYS A C 1
ATOM 528 O O . LYS A 1 69 ? -1.664 -1.642 -1.953 1.00 91.25 69 LYS A O 1
ATOM 533 N N . ASN A 1 70 ? -2.489 0.442 -1.746 1.00 92.94 70 ASN A N 1
ATOM 534 C CA . ASN A 1 70 ? -2.278 0.805 -3.148 1.00 92.94 70 ASN A CA 1
ATOM 535 C C . ASN A 1 70 ? -0.786 0.894 -3.501 1.00 92.94 70 ASN A C 1
ATOM 537 O O . ASN A 1 70 ? -0.384 0.446 -4.573 1.00 92.94 70 ASN A O 1
ATOM 541 N N . GLU A 1 71 ? 0.037 1.440 -2.604 1.00 90.06 71 GLU A N 1
ATOM 542 C CA . GLU A 1 71 ? 1.491 1.518 -2.794 1.00 90.06 71 GLU A CA 1
ATOM 543 C C . GLU A 1 71 ? 2.123 0.122 -2.838 1.00 90.06 71 GLU A C 1
ATOM 545 O O . GLU A 1 71 ? 2.920 -0.154 -3.732 1.00 90.06 71 GLU A O 1
ATOM 550 N N . LEU A 1 72 ? 1.703 -0.799 -1.962 1.00 90.44 72 LEU A N 1
ATOM 551 C CA . LEU A 1 72 ? 2.158 -2.193 -2.000 1.00 90.44 72 LEU A CA 1
ATOM 552 C C . LEU A 1 72 ? 1.751 -2.926 -3.283 1.00 90.44 72 LEU A C 1
ATOM 554 O O . LEU A 1 72 ? 2.562 -3.678 -3.818 1.00 90.44 72 LEU A O 1
ATOM 558 N N . ASP A 1 73 ? 0.530 -2.716 -3.784 1.00 91.06 73 ASP A N 1
ATOM 559 C CA . ASP A 1 73 ? 0.084 -3.317 -5.050 1.00 91.06 73 ASP A CA 1
ATOM 560 C C . ASP A 1 73 ? 0.861 -2.748 -6.247 1.00 91.06 73 ASP A C 1
ATOM 562 O O . ASP A 1 73 ? 1.231 -3.478 -7.165 1.00 91.06 73 ASP A O 1
ATOM 566 N N . THR A 1 74 ? 1.174 -1.451 -6.214 1.00 91.12 74 THR A N 1
ATOM 567 C CA . THR A 1 74 ? 2.002 -0.800 -7.240 1.00 91.12 74 THR A CA 1
ATOM 568 C C . THR A 1 74 ? 3.423 -1.359 -7.227 1.00 91.12 74 THR A C 1
ATOM 570 O O . THR A 1 74 ? 3.907 -1.807 -8.265 1.00 91.12 74 THR A O 1
ATOM 573 N N . LEU A 1 75 ? 4.052 -1.436 -6.050 1.00 84.25 75 LEU A N 1
ATOM 574 C CA . LEU A 1 75 ? 5.383 -2.025 -5.878 1.00 84.25 75 LEU A CA 1
ATOM 575 C C . LEU A 1 75 ? 5.428 -3.486 -6.328 1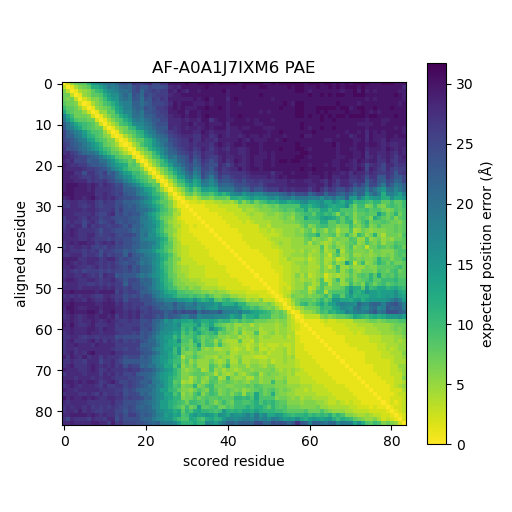.00 84.25 75 LEU A C 1
ATOM 577 O O . LEU A 1 75 ? 6.372 -3.889 -6.999 1.00 84.25 75 LEU A O 1
ATOM 581 N N . ASP A 1 76 ? 4.411 -4.289 -6.007 1.00 86.12 76 ASP A N 1
ATOM 582 C CA . ASP A 1 76 ? 4.360 -5.693 -6.429 1.00 86.12 76 ASP A CA 1
ATOM 583 C C . ASP A 1 76 ? 4.282 -5.830 -7.960 1.00 86.12 76 ASP A C 1
ATOM 585 O O . ASP A 1 76 ? 4.944 -6.692 -8.545 1.00 86.12 76 ASP A O 1
ATOM 589 N N . ARG A 1 77 ? 3.528 -4.947 -8.629 1.00 87.81 77 ARG A N 1
ATOM 590 C CA . ARG A 1 77 ? 3.474 -4.880 -10.099 1.00 87.81 77 ARG A CA 1
ATOM 591 C C . ARG A 1 77 ? 4.804 -4.439 -10.699 1.00 87.81 77 ARG A C 1
ATOM 593 O O . ARG A 1 77 ? 5.236 -5.045 -11.676 1.00 87.81 77 ARG A O 1
ATOM 600 N N . GLU A 1 78 ? 5.452 -3.430 -10.124 1.00 84.19 78 GLU A N 1
ATOM 601 C CA . GLU A 1 78 ? 6.753 -2.945 -10.590 1.00 84.19 78 GLU A CA 1
ATOM 602 C C . GLU A 1 78 ? 7.836 -4.012 -10.429 1.00 84.19 78 GLU A C 1
ATOM 604 O O . GLU A 1 78 ? 8.515 -4.316 -11.408 1.00 84.19 78 GLU A O 1
ATOM 609 N N . ILE A 1 79 ? 7.924 -4.664 -9.262 1.00 78.12 79 ILE A N 1
ATOM 610 C CA . ILE A 1 79 ? 8.851 -5.780 -8.999 1.00 78.12 79 ILE A CA 1
ATOM 611 C C . ILE A 1 79 ? 8.620 -6.923 -9.990 1.00 78.12 79 ILE A C 1
ATOM 613 O O . ILE A 1 79 ? 9.576 -7.500 -10.510 1.00 78.12 79 ILE A O 1
ATOM 617 N N . LYS A 1 80 ? 7.358 -7.275 -10.265 1.00 82.56 80 LYS A N 1
ATOM 618 C CA . LYS A 1 80 ? 7.025 -8.293 -11.272 1.00 82.56 80 LYS A CA 1
ATOM 619 C C . LYS A 1 80 ? 7.464 -7.868 -12.670 1.00 82.56 80 LYS A C 1
ATOM 621 O O . LYS A 1 80 ? 8.035 -8.690 -13.378 1.00 82.56 80 LYS A O 1
ATOM 626 N N . ALA A 1 81 ? 7.233 -6.612 -13.048 1.00 80.12 81 ALA A N 1
ATOM 627 C CA . ALA A 1 81 ? 7.627 -6.076 -14.348 1.00 80.12 81 ALA A CA 1
ATOM 628 C C . ALA A 1 81 ? 9.153 -5.997 -14.522 1.00 80.12 81 ALA A C 1
ATOM 630 O O . ALA A 1 81 ? 9.637 -6.211 -15.625 1.00 80.12 81 ALA A O 1
ATOM 631 N N . THR A 1 82 ? 9.919 -5.749 -13.452 1.00 73.12 82 THR A N 1
ATOM 632 C CA . THR A 1 82 ? 11.396 -5.723 -13.511 1.00 73.12 82 THR A CA 1
ATOM 633 C C . THR A 1 82 ? 12.037 -7.114 -13.541 1.00 73.12 82 THR A C 1
ATOM 635 O O . THR A 1 82 ? 13.233 -7.224 -13.796 1.00 73.12 82 THR A O 1
ATOM 638 N N . ARG A 1 83 ? 11.279 -8.174 -13.229 1.00 67.62 83 ARG A N 1
ATOM 639 C CA . ARG A 1 83 ? 11.758 -9.569 -13.185 1.00 67.62 83 ARG A CA 1
ATOM 640 C C . ARG A 1 83 ? 11.416 -10.383 -14.444 1.00 67.62 83 ARG A C 1
ATOM 642 O O . ARG A 1 83 ? 11.771 -11.562 -14.483 1.00 67.62 83 ARG A O 1
ATOM 649 N N . GLN A 1 84 ? 10.707 -9.800 -15.414 1.00 55.19 84 GLN A N 1
ATOM 650 C CA . GLN A 1 84 ? 10.455 -10.387 -16.741 1.00 55.19 84 GLN A CA 1
ATOM 651 C C . GLN A 1 84 ? 11.525 -9.954 -17.740 1.00 55.19 84 GLN A C 1
ATOM 653 O O . GLN A 1 84 ? 11.844 -10.786 -18.618 1.00 55.19 84 GLN A O 1
#

Secondary structure (DSSP, 8-state):
------------------------------HHHHHHHHHHHHHHHHHHHHHHHHH---HHHHHHHHHHHHHHHHHHHHHHHHT-

Organism: NCBI:txid1408157

Solvent-accessible surface area (backbone atoms only — not comparable to full-atom values): 5368 Å² total; per-residue (Å²): 134,89,85,83,90,82,86,86,82,78,86,75,71,83,71,81,73,90,69,77,68,85,68,80,75,68,79,64,81,43,67,65,56,49,51,52,51,47,56,51,48,51,52,53,41,54,50,45,53,50,48,34,69,75,73,43,94,43,73,67,50,52,51,50,47,54,49,42,52,52,50,48,54,49,48,54,52,50,49,54,63,76,72,109

Sequence (84 aa):
MSDSKKTDHEKGNPQPTEDQKGTKDHDSITPDELSMAQEIFKKDLVEALAQQKSSGSNAEIEARIAKLKNELDTLDREIKATRQ